Protein AF-A0A5C6TRR3-F1 (afdb_monomer)

Sequence (112 a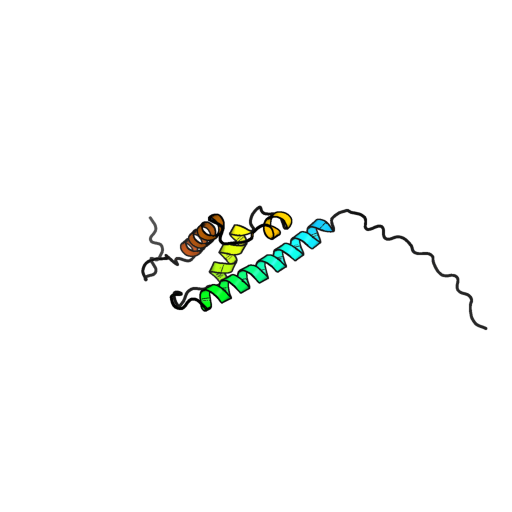a):
MRIATALIAVLPVALAGCGQGSAFDEAFRNSFRESAVSSCVAASRATPAAPQGVDWQRLCSCSVDRMMEGKSAAELRRLQGDSPEQMEAVRQCATQMGIVPGGGAPAAPGGK

Nearest PDB structures (foldseek):
  5nkx-assembly1_A  TM=2.235E-01  e=9.845E+00  human respiratory syncytial virus

Structure (mmCIF, N/CA/C/O backbone):
data_AF-A0A5C6TRR3-F1
#
_entry.id   AF-A0A5C6TRR3-F1
#
loop_
_atom_site.group_PDB
_atom_site.id
_atom_site.type_symbol
_atom_site.label_atom_id
_atom_site.label_alt_id
_atom_site.label_comp_id
_atom_site.label_asym_id
_atom_site.label_entity_id
_atom_site.label_seq_id
_atom_site.pdbx_PDB_ins_code
_atom_site.Cartn_x
_atom_site.Cartn_y
_atom_site.Cartn_z
_atom_site.occupancy
_atom_site.B_iso_or_equiv
_atom_site.auth_seq_id
_atom_site.auth_comp_id
_atom_site.auth_asym_id
_atom_site.auth_atom_id
_atom_site.pdbx_PDB_model_num
ATOM 1 N N . MET A 1 1 ? -60.629 28.542 -26.249 1.00 37.75 1 MET A N 1
ATOM 2 C CA . MET A 1 1 ? -59.787 29.104 -25.172 1.00 37.75 1 MET A CA 1
ATOM 3 C C . MET A 1 1 ? -59.789 28.110 -24.025 1.00 37.75 1 MET A C 1
ATOM 5 O O . MET A 1 1 ? -60.847 27.853 -23.468 1.00 37.75 1 MET A O 1
ATOM 9 N N . ARG A 1 2 ? -58.666 27.417 -23.807 1.00 40.47 2 ARG A N 1
ATOM 10 C CA . ARG A 1 2 ? -58.572 26.238 -22.938 1.00 40.47 2 ARG A CA 1
ATOM 11 C C . ARG A 1 2 ? -57.761 26.574 -21.683 1.00 40.47 2 ARG A C 1
ATOM 13 O O . ARG A 1 2 ? -56.585 26.879 -21.790 1.00 40.47 2 ARG A O 1
ATOM 20 N N . ILE A 1 3 ? -58.460 26.491 -20.551 1.00 47.66 3 ILE A N 1
ATOM 21 C CA . ILE A 1 3 ? -58.015 26.071 -19.214 1.00 47.66 3 ILE A CA 1
ATOM 22 C C . ILE A 1 3 ? -56.801 26.825 -18.641 1.00 47.66 3 ILE A C 1
ATOM 24 O O . ILE A 1 3 ? -55.650 26.414 -18.765 1.00 47.66 3 ILE A O 1
ATOM 28 N N . ALA A 1 4 ? -57.110 27.909 -17.926 1.00 49.88 4 ALA A N 1
ATOM 29 C CA . ALA A 1 4 ? -56.253 28.484 -16.899 1.00 49.88 4 ALA A CA 1
ATOM 30 C C . ALA A 1 4 ? -56.134 27.479 -15.743 1.00 49.88 4 ALA A C 1
ATOM 32 O O . ALA A 1 4 ? -57.033 27.368 -14.911 1.00 49.88 4 ALA A O 1
ATOM 33 N N . THR A 1 5 ? -55.043 26.715 -15.720 1.00 51.31 5 THR A N 1
ATOM 34 C CA . THR A 1 5 ? -54.753 25.777 -14.632 1.00 51.31 5 THR A CA 1
ATOM 35 C C . THR A 1 5 ? -53.726 26.421 -13.714 1.00 51.31 5 THR A C 1
ATOM 37 O O . THR A 1 5 ? -52.525 26.382 -13.969 1.00 51.31 5 THR A O 1
AT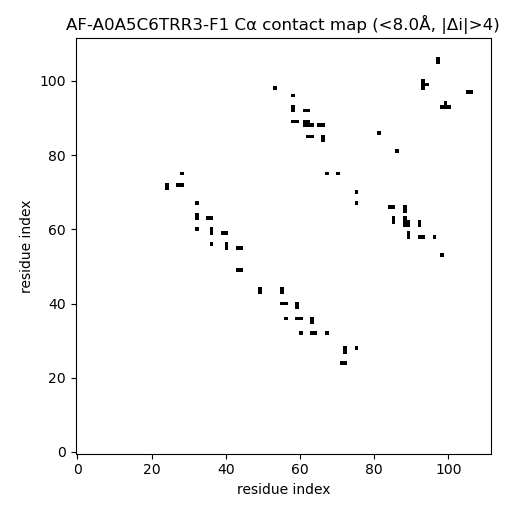OM 40 N N . ALA A 1 6 ? -54.224 27.054 -12.654 1.00 56.62 6 ALA A N 1
ATOM 41 C CA . ALA A 1 6 ? -53.448 27.312 -11.455 1.00 56.62 6 ALA A CA 1
ATOM 42 C C . ALA A 1 6 ? -53.061 25.951 -10.860 1.00 56.62 6 ALA A C 1
ATOM 44 O O . ALA A 1 6 ? -53.891 25.281 -10.249 1.00 56.62 6 ALA A O 1
ATOM 45 N N . LEU A 1 7 ? -51.825 25.512 -11.087 1.00 50.03 7 LEU A N 1
ATOM 46 C CA . LEU A 1 7 ? -51.277 24.317 -10.460 1.00 50.03 7 LEU A CA 1
ATOM 47 C C . LEU A 1 7 ? -49.908 24.640 -9.858 1.00 50.03 7 LEU A C 1
ATOM 49 O O . LEU A 1 7 ? -48.885 24.658 -10.530 1.00 50.03 7 LEU A O 1
ATOM 53 N N . ILE A 1 8 ? -49.977 24.817 -8.540 1.00 57.47 8 ILE A N 1
ATOM 54 C CA . ILE A 1 8 ? -49.034 24.292 -7.559 1.00 57.47 8 ILE A CA 1
ATOM 55 C C . ILE A 1 8 ? -47.727 25.081 -7.392 1.00 57.47 8 ILE A C 1
ATOM 57 O O . ILE A 1 8 ? -46.705 24.844 -8.030 1.00 57.47 8 ILE A O 1
ATOM 61 N N . ALA A 1 9 ? -47.740 25.922 -6.359 1.00 54.72 9 ALA A N 1
ATOM 62 C CA . ALA A 1 9 ? -46.568 26.130 -5.528 1.00 54.72 9 ALA A CA 1
ATOM 63 C C . ALA A 1 9 ? -46.123 24.780 -4.919 1.00 54.72 9 ALA A C 1
ATOM 65 O O . ALA A 1 9 ? -46.782 24.264 -4.020 1.00 54.72 9 ALA A O 1
ATOM 66 N N . VAL A 1 10 ? -45.008 24.214 -5.399 1.00 53.25 10 VAL A N 1
ATOM 67 C CA . VAL A 1 10 ? -44.154 23.309 -4.608 1.00 53.25 10 VAL A CA 1
ATOM 68 C C . VAL A 1 10 ? -42.760 23.930 -4.531 1.00 53.25 10 VAL A C 1
ATOM 70 O O . VAL A 1 10 ? -41.852 23.582 -5.275 1.00 53.25 10 VAL A O 1
ATOM 73 N N . LEU A 1 11 ? -42.577 24.866 -3.606 1.00 61.41 11 LEU A N 1
ATOM 74 C CA . LEU A 1 11 ? -41.415 24.763 -2.725 1.00 61.41 11 LEU A CA 1
ATOM 75 C C . LEU A 1 11 ? -41.945 24.054 -1.473 1.00 61.41 11 LEU A C 1
ATOM 77 O O . LEU A 1 11 ? -43.027 24.438 -1.025 1.00 61.41 11 LEU A O 1
ATOM 81 N N . PRO A 1 12 ? -41.254 23.046 -0.908 1.00 53.75 12 PRO A N 1
ATOM 82 C CA . PRO A 1 12 ? -39.838 23.185 -0.567 1.00 53.75 12 PRO A CA 1
ATOM 83 C C . PRO A 1 12 ? -39.017 21.882 -0.672 1.00 53.75 12 PRO A C 1
ATOM 85 O O . PRO A 1 12 ? -39.455 20.819 -0.248 1.00 53.75 12 PRO A O 1
ATOM 88 N N . VAL A 1 13 ? -37.753 21.963 -1.089 1.00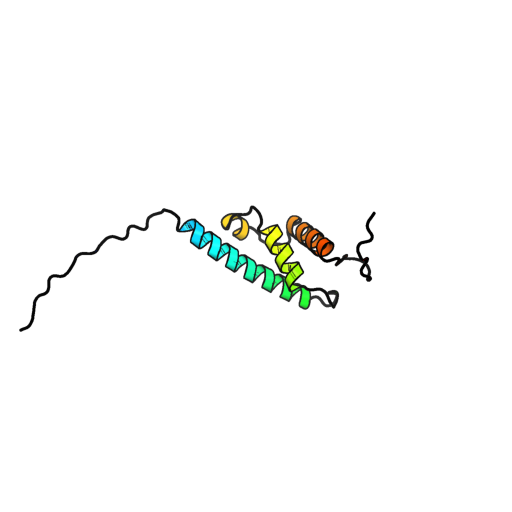 54.44 13 VAL A N 1
ATOM 89 C CA . VAL A 1 13 ? -36.754 21.025 -0.554 1.00 54.44 13 VAL A CA 1
ATOM 90 C C . VAL A 1 13 ? -35.613 21.837 0.025 1.00 54.44 13 VAL A C 1
ATOM 92 O O . VAL A 1 13 ? -34.623 22.166 -0.622 1.00 54.44 13 VAL A O 1
ATOM 95 N N . ALA A 1 14 ? -35.809 22.174 1.293 1.00 53.94 14 ALA A N 1
ATOM 96 C CA . ALA A 1 14 ? -34.722 22.374 2.220 1.00 53.94 14 ALA A CA 1
ATOM 97 C C . ALA A 1 14 ? -33.884 21.082 2.266 1.00 53.94 14 ALA A C 1
ATOM 99 O O . ALA A 1 14 ? -34.291 20.093 2.863 1.00 53.94 14 ALA A O 1
ATOM 100 N N . LEU A 1 15 ? -32.712 21.091 1.635 1.00 50.91 15 LEU A N 1
ATOM 101 C CA . LEU A 1 15 ? -31.616 20.162 1.931 1.00 50.91 15 LEU A CA 1
ATOM 102 C C . LEU A 1 15 ? -30.445 20.957 2.514 1.00 50.91 15 LEU A C 1
ATOM 104 O O . LEU A 1 15 ? -29.291 20.822 2.120 1.00 50.91 15 LEU A O 1
ATOM 108 N N . ALA A 1 16 ? -30.752 21.814 3.485 1.00 56.19 16 ALA A N 1
ATOM 109 C CA . ALA A 1 16 ? -29.755 22.213 4.459 1.00 56.19 16 ALA A CA 1
ATOM 110 C C . ALA A 1 16 ? -29.627 21.070 5.481 1.00 56.19 16 ALA A C 1
ATOM 112 O O . ALA A 1 16 ? -30.399 20.986 6.427 1.00 56.19 16 ALA A O 1
ATOM 113 N N . GLY A 1 17 ? -28.669 20.171 5.230 1.00 50.62 17 GLY A N 1
ATOM 114 C CA . GLY A 1 17 ? -27.928 19.429 6.255 1.00 50.62 17 GLY A CA 1
ATOM 115 C C . GLY A 1 17 ? -28.668 18.374 7.085 1.00 50.62 17 GLY A C 1
ATOM 116 O O . GLY A 1 17 ? -29.056 18.654 8.205 1.00 50.62 17 GLY A O 1
ATOM 117 N N . CYS A 1 18 ? -28.698 17.126 6.604 1.00 53.16 18 CYS A N 1
ATOM 118 C CA . CYS A 1 18 ? -28.705 15.907 7.432 1.00 53.16 18 CYS A CA 1
ATOM 119 C 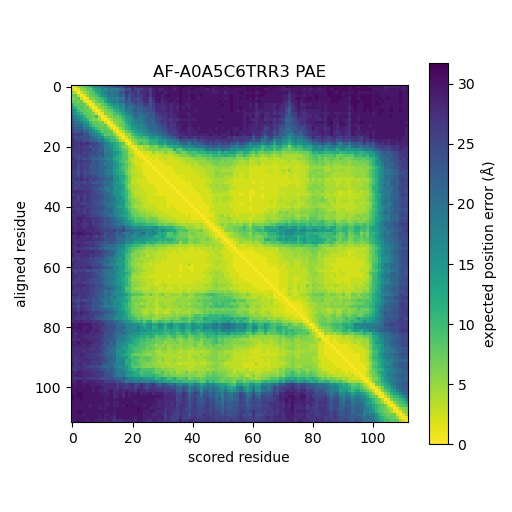C . CYS A 1 18 ? -28.250 14.721 6.554 1.00 53.16 18 CYS A C 1
ATOM 121 O O . CYS A 1 18 ? -29.038 14.181 5.789 1.00 53.16 18 CYS A O 1
ATOM 123 N N . GLY A 1 19 ? -26.968 14.337 6.595 1.00 50.12 19 GLY A N 1
ATOM 124 C CA . GLY A 1 19 ? -26.476 13.099 5.953 1.00 50.12 19 GLY A CA 1
ATOM 125 C C . GLY A 1 19 ? -25.918 13.198 4.522 1.00 50.12 19 GLY A C 1
ATOM 126 O O . GLY A 1 19 ? -25.339 12.234 4.033 1.00 50.12 19 GLY A O 1
ATOM 127 N N . GLN A 1 20 ? -25.987 14.356 3.855 1.00 52.56 20 GLN A N 1
ATOM 128 C CA . GLN A 1 20 ? -25.383 14.525 2.518 1.00 52.56 20 GLN A CA 1
ATOM 129 C C . GLN A 1 20 ? -23.842 14.477 2.541 1.00 52.56 20 GLN A C 1
ATOM 131 O O . GLN A 1 20 ? -23.208 14.128 1.547 1.00 52.56 20 GLN A O 1
ATOM 136 N N . GLY A 1 21 ? -23.240 14.789 3.693 1.00 58.94 21 GLY A N 1
ATOM 137 C CA . GLY A 1 21 ? -21.795 14.708 3.893 1.00 58.94 21 GLY A CA 1
ATOM 138 C C . GLY A 1 21 ? -21.265 13.278 3.837 1.00 58.94 21 GLY A C 1
ATOM 139 O O . GLY A 1 21 ? -20.219 13.071 3.246 1.00 58.94 21 GLY A O 1
ATOM 140 N N . SER A 1 22 ? -21.990 12.293 4.375 1.00 63.66 22 SER A N 1
ATOM 141 C CA . SER A 1 22 ? -21.559 10.888 4.396 1.00 63.66 22 SER A CA 1
ATOM 142 C C . SER A 1 22 ? -21.639 10.237 3.016 1.00 63.66 22 SER A C 1
ATOM 144 O O . SER A 1 22 ? -20.697 9.565 2.620 1.00 63.66 22 SER A O 1
ATOM 146 N N . ALA A 1 23 ? -22.700 10.492 2.243 1.00 74.25 23 ALA A N 1
ATOM 147 C CA . ALA A 1 23 ? -22.797 9.987 0.869 1.00 74.25 23 ALA A CA 1
ATOM 148 C C . ALA A 1 23 ? -21.720 10.597 -0.051 1.00 74.25 23 ALA A C 1
ATOM 150 O O . ALA A 1 23 ? -21.149 9.912 -0.897 1.00 74.25 23 ALA A O 1
ATOM 151 N N . PHE A 1 24 ? -21.411 11.885 0.131 1.00 80.56 24 PHE A N 1
ATOM 152 C CA . PHE A 1 24 ? -20.336 12.549 -0.603 1.00 80.56 24 PHE A CA 1
ATOM 153 C C . PHE A 1 24 ? -18.939 12.118 -0.123 1.00 80.56 24 PHE A C 1
ATOM 155 O O . PHE A 1 24 ? -18.039 11.968 -0.946 1.00 80.56 24 PHE A O 1
ATOM 162 N N . ASP A 1 25 ? -18.749 11.904 1.183 1.00 81.62 25 ASP A N 1
ATOM 163 C CA . ASP A 1 25 ? -17.510 11.374 1.772 1.00 81.62 25 ASP A CA 1
ATOM 164 C C . ASP A 1 25 ? -17.227 9.968 1.244 1.00 81.62 25 ASP A C 1
ATOM 166 O O . ASP A 1 25 ? -16.129 9.713 0.762 1.00 81.62 25 ASP A O 1
ATOM 170 N N . GLU A 1 26 ? -18.234 9.096 1.215 1.00 82.00 26 GLU A N 1
ATOM 171 C CA . GLU A 1 26 ? -18.109 7.737 0.692 1.00 82.00 26 GLU A CA 1
ATOM 172 C C . GLU A 1 26 ? -17.802 7.736 -0.811 1.00 82.00 26 GLU A C 1
ATOM 174 O O . GLU A 1 26 ? -16.863 7.070 -1.248 1.00 82.00 26 GLU A O 1
ATOM 179 N N . ALA A 1 27 ? -18.500 8.562 -1.601 1.00 85.69 27 ALA A N 1
ATOM 180 C CA . ALA A 1 27 ? -18.208 8.730 -3.025 1.00 85.69 27 ALA A CA 1
ATOM 181 C C . ALA A 1 27 ? -16.789 9.274 -3.271 1.00 85.69 27 ALA A C 1
ATOM 183 O O . ALA A 1 27 ? -16.082 8.803 -4.169 1.00 85.69 27 ALA A O 1
ATOM 184 N N . PHE A 1 28 ? -16.343 10.240 -2.462 1.00 87.81 28 PHE A N 1
ATOM 185 C CA . PHE A 1 28 ? -14.987 10.777 -2.532 1.00 87.81 28 PHE A CA 1
ATOM 186 C C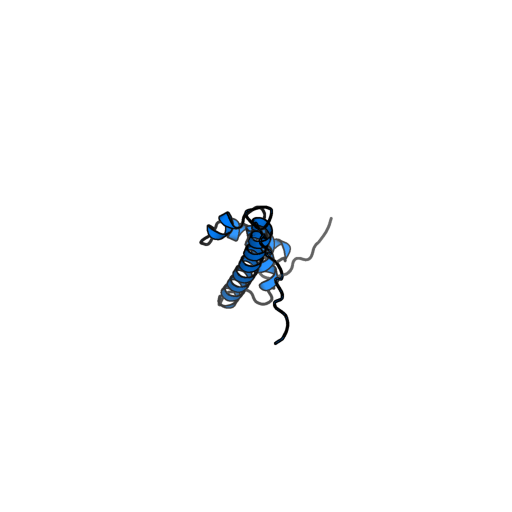 . PHE A 1 28 ? -13.948 9.724 -2.152 1.00 87.81 28 PHE A C 1
ATOM 188 O O . PHE A 1 28 ? -12.958 9.573 -2.861 1.00 87.81 28 PHE A O 1
ATOM 195 N N . ARG A 1 29 ? -14.165 8.981 -1.062 1.00 86.31 29 ARG A N 1
ATOM 196 C CA . ARG A 1 29 ? -13.276 7.905 -0.613 1.00 86.31 29 ARG A CA 1
ATOM 197 C C . ARG A 1 29 ? -13.160 6.830 -1.678 1.00 86.31 29 ARG A C 1
ATOM 199 O O . ARG A 1 29 ? -12.046 6.438 -1.998 1.00 86.31 29 ARG A O 1
ATOM 206 N N . ASN A 1 30 ? -14.272 6.415 -2.278 1.00 88.75 30 ASN A N 1
ATOM 207 C CA . ASN A 1 30 ? -14.247 5.410 -3.332 1.00 88.75 30 ASN A CA 1
ATOM 208 C C . ASN A 1 30 ? -13.485 5.916 -4.570 1.00 88.75 30 ASN A C 1
ATOM 210 O O . ASN A 1 30 ? -12.575 5.249 -5.052 1.00 88.75 30 ASN A O 1
ATOM 214 N N . SER A 1 31 ? -13.745 7.158 -4.993 1.00 88.50 31 SER A N 1
ATOM 215 C CA . SER A 1 31 ? -13.016 7.789 -6.105 1.00 88.50 31 SER A CA 1
ATOM 216 C C . SER A 1 31 ? -11.516 7.934 -5.814 1.00 88.50 31 SER A C 1
ATOM 218 O O . SER A 1 31 ? -10.675 7.703 -6.687 1.00 88.50 31 SER A O 1
ATOM 220 N N . PHE A 1 32 ? -11.160 8.308 -4.581 1.00 88.75 32 PHE A N 1
ATOM 221 C CA . PHE A 1 32 ? -9.776 8.412 -4.124 1.00 88.75 32 PHE A CA 1
ATOM 222 C C . PHE A 1 32 ? -9.098 7.044 -4.132 1.00 88.75 32 PHE A C 1
ATOM 224 O O . PHE A 1 32 ? -7.992 6.925 -4.650 1.00 88.75 32 PHE A O 1
ATOM 231 N N . ARG A 1 33 ? -9.777 6.007 -3.626 1.00 89.94 33 ARG A N 1
ATOM 232 C CA . ARG A 1 33 ? -9.301 4.622 -3.638 1.00 89.94 33 ARG A CA 1
ATOM 233 C C . ARG A 1 33 ? -8.993 4.168 -5.056 1.00 89.94 33 ARG A C 1
ATOM 235 O O . ARG A 1 33 ? -7.879 3.729 -5.321 1.00 89.94 33 ARG A O 1
ATOM 242 N N . GLU A 1 34 ? -9.946 4.301 -5.974 1.00 90.12 34 GLU A N 1
ATOM 243 C CA . GLU A 1 34 ? -9.761 3.902 -7.372 1.00 90.12 34 GLU A CA 1
ATOM 244 C C . GLU A 1 34 ? -8.590 4.646 -8.022 1.00 90.12 34 GLU A C 1
ATOM 246 O O . GLU A 1 34 ? -7.729 4.030 -8.655 1.00 90.12 34 GLU A O 1
ATOM 251 N N . SER A 1 35 ? -8.503 5.959 -7.796 1.00 88.88 35 SER A N 1
ATOM 252 C CA . SER A 1 35 ? -7.428 6.799 -8.332 1.00 88.88 35 SER A CA 1
ATOM 253 C C . SER A 1 35 ? -6.059 6.422 -7.760 1.00 88.88 35 SER A C 1
ATOM 255 O O . SER A 1 35 ? -5.083 6.317 -8.507 1.00 88.88 35 SER A O 1
ATOM 257 N N . ALA A 1 36 ? -5.976 6.182 -6.450 1.00 87.44 36 ALA A N 1
ATOM 258 C CA . ALA A 1 36 ? -4.745 5.821 -5.759 1.00 87.44 36 ALA A CA 1
ATOM 259 C C . ALA A 1 36 ? -4.273 4.414 -6.146 1.00 87.44 36 ALA A C 1
ATOM 261 O O . ALA A 1 36 ? -3.091 4.223 -6.429 1.00 87.44 36 ALA A O 1
ATOM 262 N N . VAL A 1 37 ? -5.186 3.442 -6.239 1.00 90.19 37 VAL A N 1
ATOM 263 C CA . VAL A 1 37 ? -4.866 2.081 -6.696 1.00 90.19 37 VAL A CA 1
ATOM 264 C C . VAL A 1 37 ? -4.393 2.104 -8.144 1.00 90.19 37 VAL A C 1
ATOM 266 O O . VAL A 1 37 ? -3.349 1.530 -8.445 1.00 90.19 37 VAL A O 1
ATOM 269 N N . SER A 1 38 ? -5.111 2.800 -9.029 1.00 89.81 38 SER A N 1
ATOM 270 C CA . SER A 1 38 ? -4.729 2.939 -10.438 1.00 89.81 38 SER A CA 1
ATOM 271 C C . SER A 1 38 ? -3.337 3.562 -10.585 1.00 89.81 38 SER A C 1
ATOM 273 O O . SER A 1 38 ? -2.478 3.015 -11.279 1.00 89.81 38 SER A O 1
ATOM 275 N N . SER A 1 39 ? -3.075 4.646 -9.848 1.00 87.38 39 SER A N 1
ATOM 276 C CA . SER A 1 39 ? -1.778 5.331 -9.848 1.00 87.38 39 SER A CA 1
ATOM 277 C C . SER A 1 39 ? -0.655 4.445 -9.307 1.00 87.38 39 SER A C 1
ATOM 279 O O . SER A 1 39 ? 0.411 4.376 -9.915 1.00 87.38 39 SER A O 1
ATOM 281 N N . CYS A 1 40 ? -0.898 3.718 -8.213 1.00 86.44 40 CYS A N 1
ATOM 282 C CA . CYS A 1 40 ? 0.056 2.766 -7.646 1.00 86.44 40 CYS A CA 1
ATOM 283 C C . CYS A 1 40 ? 0.397 1.659 -8.650 1.00 86.44 40 CYS A C 1
ATOM 285 O O . CYS A 1 40 ? 1.569 1.429 -8.933 1.00 86.44 40 CYS A O 1
ATOM 287 N N . VAL A 1 41 ? -0.608 1.031 -9.272 1.00 88.50 41 VAL A N 1
ATOM 288 C CA . VAL A 1 41 ? -0.388 -0.032 -10.264 1.00 88.50 41 VAL A CA 1
ATOM 289 C C . VAL A 1 41 ? 0.384 0.498 -11.471 1.00 88.50 41 VAL A C 1
ATOM 291 O O . VAL A 1 41 ? 1.301 -0.170 -11.951 1.00 88.50 41 VAL A O 1
ATOM 294 N N . ALA A 1 42 ? 0.037 1.691 -11.960 1.00 87.94 42 ALA A N 1
ATOM 295 C CA . ALA A 1 42 ? 0.738 2.327 -13.069 1.00 87.94 42 ALA A CA 1
ATOM 296 C C . ALA A 1 42 ? 2.210 2.606 -12.721 1.00 87.94 42 ALA A C 1
ATOM 298 O O . ALA A 1 42 ? 3.095 2.238 -13.493 1.00 87.94 42 ALA A O 1
ATOM 299 N N . ALA A 1 43 ? 2.481 3.175 -11.542 1.00 85.44 43 ALA A N 1
ATOM 300 C CA . ALA A 1 43 ? 3.835 3.450 -11.065 1.00 85.44 43 ALA A CA 1
ATOM 301 C C . ALA A 1 43 ? 4.657 2.164 -10.860 1.00 85.44 43 ALA A C 1
ATOM 303 O O . ALA A 1 43 ? 5.810 2.083 -11.290 1.00 85.44 43 ALA A O 1
ATOM 304 N N . SER A 1 44 ? 4.058 1.123 -10.272 1.00 83.88 44 SER A N 1
ATOM 305 C CA . SER A 1 44 ? 4.722 -0.170 -10.084 1.00 83.88 44 SER A CA 1
ATOM 306 C C . SER A 1 44 ? 5.060 -0.834 -11.417 1.00 83.88 44 SER A C 1
ATOM 308 O O . SER A 1 44 ? 6.162 -1.344 -11.579 1.00 83.88 44 SER A O 1
ATOM 310 N N . ARG A 1 45 ? 4.162 -0.779 -12.409 1.00 81.56 45 ARG A N 1
ATOM 311 C CA . ARG A 1 45 ? 4.416 -1.332 -13.752 1.00 81.56 45 ARG A CA 1
ATOM 312 C C . ARG A 1 45 ? 5.432 -0.525 -14.556 1.00 81.56 45 ARG A C 1
ATOM 314 O O . ARG A 1 45 ? 6.133 -1.099 -15.381 1.00 81.56 45 ARG A O 1
ATOM 321 N N . ALA A 1 46 ? 5.512 0.783 -14.325 1.00 83.69 46 ALA A N 1
ATOM 322 C CA . ALA A 1 46 ? 6.506 1.649 -14.951 1.00 83.69 46 ALA A CA 1
ATOM 323 C C . ALA A 1 46 ? 7.913 1.486 -14.344 1.00 83.69 46 ALA A C 1
ATOM 325 O O . ALA A 1 46 ? 8.884 1.976 -14.918 1.00 83.69 46 ALA A O 1
ATOM 326 N N . THR A 1 47 ? 8.043 0.803 -13.201 1.00 80.00 47 THR A N 1
ATOM 327 C CA . THR A 1 47 ? 9.330 0.585 -12.536 1.00 80.00 47 THR A CA 1
ATOM 328 C C . THR A 1 47 ? 10.081 -0.576 -13.203 1.00 80.00 47 THR A C 1
ATOM 330 O O . THR A 1 47 ? 9.638 -1.721 -13.115 1.00 80.00 47 THR A O 1
ATOM 333 N N . PRO A 1 48 ? 11.250 -0.341 -13.829 1.00 70.62 48 PRO A N 1
ATOM 334 C CA . PRO A 1 48 ? 11.961 -1.370 -14.596 1.00 70.62 48 PRO A CA 1
ATOM 335 C C . PRO A 1 48 ? 12.497 -2.533 -13.743 1.00 70.62 48 PRO A C 1
ATOM 337 O O . PRO A 1 48 ? 12.741 -3.613 -14.268 1.00 70.62 48 PRO A O 1
ATOM 340 N N . ALA A 1 49 ? 12.654 -2.331 -12.431 1.00 73.31 49 ALA A N 1
ATOM 341 C CA . ALA A 1 49 ? 13.076 -3.354 -11.470 1.00 73.31 49 ALA A CA 1
ATOM 342 C C . ALA A 1 49 ? 11.900 -4.014 -10.723 1.00 73.31 49 ALA A C 1
ATOM 344 O O . ALA A 1 49 ? 12.110 -4.701 -9.722 1.00 73.31 49 ALA A O 1
ATOM 345 N N . ALA A 1 50 ? 10.658 -3.782 -11.159 1.00 72.94 50 ALA A N 1
ATOM 346 C CA . ALA A 1 50 ? 9.495 -4.356 -10.505 1.00 72.94 50 ALA A CA 1
ATOM 347 C C . ALA A 1 50 ? 9.482 -5.891 -10.660 1.00 72.94 50 ALA A C 1
ATOM 349 O O . ALA A 1 50 ? 9.605 -6.396 -11.781 1.00 72.94 50 ALA A O 1
ATOM 350 N N . PRO A 1 51 ? 9.317 -6.654 -9.565 1.00 69.94 51 PRO A N 1
ATOM 351 C CA . PRO A 1 51 ? 9.222 -8.106 -9.632 1.00 69.94 51 PRO A CA 1
ATOM 352 C C . PRO A 1 51 ? 8.055 -8.554 -10.523 1.00 69.94 51 PRO A C 1
ATOM 354 O O . PRO A 1 51 ? 6.918 -8.094 -10.389 1.00 69.94 51 PRO A O 1
ATOM 357 N N . GLN A 1 52 ? 8.346 -9.474 -11.443 1.00 71.69 52 GLN A N 1
ATOM 358 C CA . GLN A 1 52 ? 7.334 -10.078 -12.307 1.00 71.69 52 GLN A CA 1
ATOM 359 C C . GLN A 1 52 ? 6.563 -11.171 -11.561 1.00 71.69 52 GLN A C 1
ATOM 361 O O . GLN A 1 52 ? 7.092 -11.814 -10.658 1.00 71.69 52 GLN A O 1
ATOM 366 N N . GLY A 1 53 ? 5.293 -11.366 -11.923 1.00 76.31 53 GLY A N 1
ATOM 367 C CA . GLY A 1 53 ? 4.403 -12.312 -11.239 1.00 76.31 53 GLY A CA 1
ATOM 368 C C . GLY A 1 53 ? 3.784 -11.783 -9.940 1.00 76.31 53 GLY A C 1
ATOM 369 O O . GLY A 1 53 ? 2.996 -12.489 -9.317 1.00 76.31 53 GLY A O 1
ATOM 370 N N . VAL A 1 54 ? 4.087 -10.542 -9.547 1.00 81.88 54 VAL A N 1
ATOM 371 C CA . VAL A 1 54 ? 3.382 -9.859 -8.460 1.00 81.88 54 VAL A CA 1
ATOM 372 C C . VAL A 1 54 ? 2.015 -9.381 -8.936 1.00 81.88 54 VAL A C 1
ATOM 374 O O . VAL A 1 54 ? 1.893 -8.682 -9.945 1.00 81.88 54 VAL A O 1
ATOM 377 N N . ASP A 1 55 ? 0.981 -9.714 -8.166 1.00 88.19 55 ASP A N 1
ATOM 378 C CA . ASP A 1 55 ? -0.346 -9.131 -8.325 1.00 88.19 55 ASP A CA 1
ATOM 379 C C . ASP A 1 55 ? -0.354 -7.696 -7.773 1.00 88.19 55 ASP A C 1
ATOM 381 O O . ASP A 1 55 ? -0.731 -7.421 -6.629 1.00 88.19 55 ASP A O 1
ATOM 385 N N . TRP A 1 56 ? 0.118 -6.764 -8.604 1.00 86.12 56 TRP A N 1
ATOM 386 C CA . TRP A 1 56 ? 0.183 -5.340 -8.276 1.00 86.12 56 TRP A CA 1
ATOM 387 C C . TRP A 1 56 ? -1.190 -4.754 -7.957 1.00 86.12 56 TRP A C 1
ATOM 389 O O . TRP A 1 56 ? -1.291 -3.862 -7.121 1.00 86.12 56 TRP A O 1
ATOM 399 N N . GLN A 1 57 ? -2.253 -5.264 -8.586 1.00 90.00 57 GLN A N 1
ATOM 400 C CA . GLN A 1 57 ? -3.610 -4.796 -8.321 1.00 90.00 57 GLN A CA 1
ATOM 401 C C . GLN A 1 57 ? -4.013 -5.127 -6.884 1.00 90.00 57 GLN A C 1
ATOM 403 O O . GLN A 1 57 ? -4.527 -4.258 -6.175 1.00 90.00 57 GLN A O 1
ATOM 408 N N . ARG A 1 58 ? -3.739 -6.354 -6.432 1.00 88.56 58 ARG A N 1
ATOM 409 C CA . ARG A 1 58 ? -4.016 -6.789 -5.062 1.00 88.56 58 ARG A CA 1
ATOM 410 C C . ARG A 1 58 ? -3.128 -6.079 -4.039 1.00 88.56 58 ARG A C 1
ATOM 412 O O . ARG A 1 58 ? -3.643 -5.640 -3.011 1.00 88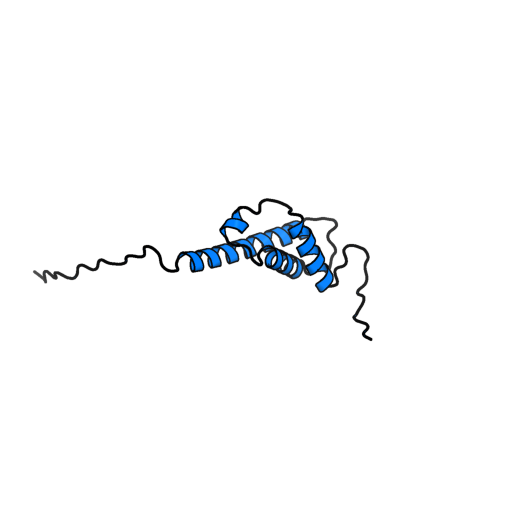.56 58 ARG A O 1
ATOM 419 N N . LEU A 1 59 ? -1.839 -5.889 -4.341 1.00 88.44 59 LEU A N 1
ATOM 420 C CA . LEU A 1 59 ? -0.902 -5.158 -3.477 1.00 88.44 59 LEU A CA 1
ATOM 421 C C . LEU A 1 59 ? -1.314 -3.705 -3.271 1.00 88.44 59 LEU A C 1
ATOM 423 O O . LEU A 1 59 ? -1.447 -3.255 -2.132 1.00 88.44 59 LEU A O 1
ATOM 427 N N . CYS A 1 60 ? -1.534 -2.986 -4.367 1.00 89.31 60 CYS A N 1
ATOM 428 C CA . CYS A 1 60 ? -1.927 -1.587 -4.328 1.00 89.31 60 CYS A CA 1
ATOM 429 C C . CYS A 1 60 ? -3.296 -1.417 -3.669 1.00 89.31 60 CYS A C 1
ATOM 431 O O . CYS A 1 60 ? -3.451 -0.521 -2.848 1.00 89.31 60 CYS A O 1
ATOM 433 N N . SER A 1 61 ? -4.258 -2.305 -3.951 1.00 91.06 61 SER A N 1
ATOM 434 C CA . SER A 1 61 ? -5.572 -2.281 -3.293 1.00 91.06 61 SER A CA 1
ATOM 435 C C . SER A 1 61 ? -5.443 -2.429 -1.779 1.00 91.06 61 SER A C 1
ATOM 437 O O . SER A 1 61 ? -5.899 -1.555 -1.054 1.00 91.06 61 SER A O 1
ATOM 439 N N . CYS A 1 62 ? -4.737 -3.461 -1.307 1.00 91.06 62 CYS A N 1
ATOM 440 C CA . CYS A 1 62 ? -4.518 -3.680 0.125 1.00 91.06 62 CYS A CA 1
ATOM 441 C C . CYS A 1 62 ? -3.831 -2.480 0.794 1.00 91.06 62 CYS A C 1
ATOM 443 O O . CYS A 1 62 ? -4.241 -2.042 1.868 1.00 91.06 62 CYS A O 1
ATOM 445 N N . SER A 1 63 ? -2.800 -1.930 0.149 1.00 89.19 63 SER A N 1
ATOM 446 C CA . SER A 1 63 ? -2.004 -0.837 0.716 1.00 89.19 63 SER A CA 1
ATOM 447 C C . SER A 1 63 ? -2.811 0.458 0.802 1.00 89.19 63 SER A C 1
ATOM 449 O O . SER A 1 63 ? -2.752 1.162 1.808 1.00 89.19 63 SER A O 1
ATOM 451 N N . VAL A 1 64 ? -3.594 0.758 -0.238 1.00 89.06 64 VAL A N 1
ATOM 452 C CA . VAL A 1 64 ? -4.490 1.917 -0.270 1.00 89.06 64 VAL A CA 1
ATOM 453 C C . VAL A 1 64 ? -5.620 1.756 0.744 1.00 89.06 64 VAL A C 1
ATOM 455 O O . VAL A 1 64 ? -5.891 2.702 1.477 1.0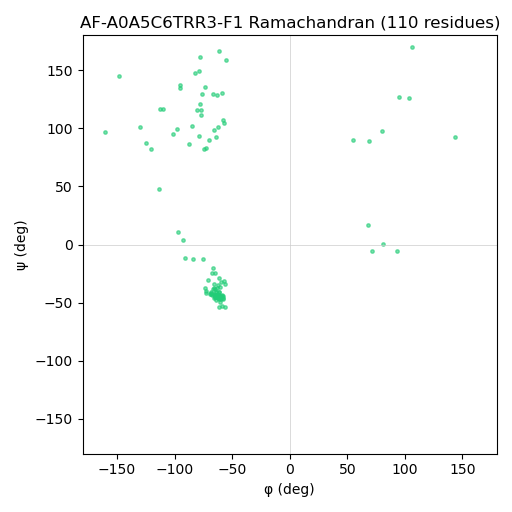0 89.06 64 VAL A O 1
ATOM 458 N N . ASP A 1 65 ? -6.214 0.566 0.861 1.00 89.81 65 ASP A N 1
ATOM 459 C CA . ASP A 1 65 ? -7.248 0.278 1.862 1.00 89.81 65 ASP A CA 1
ATOM 460 C C . ASP A 1 65 ? -6.725 0.490 3.288 1.00 89.81 65 ASP A C 1
ATOM 462 O O . ASP A 1 65 ? -7.343 1.207 4.071 1.00 89.81 65 ASP A O 1
ATOM 466 N N . ARG A 1 66 ? -5.533 -0.039 3.594 1.00 88.50 66 ARG A N 1
ATOM 467 C CA . ARG A 1 66 ? -4.832 0.175 4.872 1.00 88.50 66 ARG A CA 1
ATOM 468 C C . ARG A 1 66 ? -4.550 1.648 5.147 1.00 88.50 66 ARG A C 1
ATOM 470 O O . ARG A 1 66 ? -4.760 2.113 6.259 1.00 88.50 66 ARG A O 1
ATOM 477 N N . MET A 1 67 ? -4.092 2.392 4.143 1.00 86.62 67 MET A N 1
ATOM 478 C CA . MET A 1 67 ? -3.809 3.823 4.281 1.00 86.62 67 MET A CA 1
ATOM 479 C C . MET A 1 67 ? -5.081 4.641 4.531 1.00 86.62 67 MET A C 1
ATOM 481 O O . MET A 1 67 ? -5.040 5.657 5.222 1.00 86.62 67 MET A O 1
ATOM 485 N N . MET A 1 68 ? -6.202 4.221 3.946 1.00 87.69 68 MET A N 1
ATOM 486 C CA . MET A 1 68 ? -7.500 4.876 4.087 1.00 87.69 68 MET A CA 1
ATOM 487 C C . MET A 1 68 ? -8.270 4.461 5.344 1.00 87.69 68 MET A C 1
ATOM 489 O O . MET A 1 68 ? -9.283 5.088 5.675 1.00 87.69 68 MET A O 1
ATOM 493 N N . GLU A 1 69 ? -7.829 3.407 6.027 1.00 87.38 69 GLU A N 1
ATOM 494 C CA . GLU A 1 69 ? -8.452 2.908 7.244 1.00 87.38 69 GLU A CA 1
ATOM 495 C C . GLU A 1 69 ? -8.375 3.970 8.351 1.00 87.38 69 GLU A C 1
ATOM 497 O O . GLU A 1 69 ? -7.329 4.562 8.612 1.00 87.38 69 GLU A O 1
ATOM 502 N N . GLY A 1 70 ? -9.519 4.276 8.966 1.00 81.25 70 GLY A N 1
ATOM 503 C CA . GLY A 1 70 ? -9.617 5.282 10.028 1.00 81.25 70 GLY A CA 1
ATOM 504 C C . GLY A 1 70 ? -9.476 6.749 9.593 1.00 81.25 70 GLY A C 1
ATOM 505 O O . GLY A 1 70 ? -9.698 7.620 10.428 1.00 81.25 70 GLY A O 1
ATOM 506 N N . LYS A 1 71 ? -9.170 7.049 8.319 1.00 83.44 71 LYS A N 1
ATOM 507 C CA . LYS A 1 71 ? -9.029 8.429 7.813 1.00 83.44 71 LYS A CA 1
ATOM 508 C C . LYS A 1 71 ? -10.325 8.946 7.173 1.00 83.44 71 LYS A C 1
ATOM 510 O O . LYS A 1 71 ? -10.979 8.247 6.395 1.00 83.44 71 LYS A O 1
ATOM 515 N N . SER A 1 72 ? -10.678 10.196 7.464 1.00 82.19 72 SER A N 1
ATOM 516 C CA . SER A 1 72 ? -11.787 10.923 6.823 1.00 82.19 72 SER A CA 1
ATOM 517 C C . SER A 1 72 ? -11.417 11.444 5.426 1.00 82.19 72 SER A C 1
ATOM 519 O O . SER A 1 72 ? -10.236 11.621 5.117 1.00 82.19 72 SER A O 1
ATOM 521 N N . ALA A 1 73 ? -12.397 11.788 4.574 1.00 79.00 73 ALA A N 1
ATOM 522 C CA . ALA A 1 73 ? -12.106 12.412 3.274 1.00 79.00 73 ALA A CA 1
ATOM 523 C C . ALA A 1 73 ? -11.271 13.699 3.394 1.00 79.00 73 ALA A C 1
ATOM 525 O O . ALA A 1 73 ? -10.447 13.998 2.527 1.00 79.00 73 ALA A O 1
ATOM 526 N N . ALA A 1 74 ? -11.468 14.467 4.469 1.00 79.38 74 ALA A N 1
ATOM 527 C CA . ALA A 1 74 ? -10.697 15.677 4.733 1.00 79.38 74 ALA A CA 1
ATOM 528 C C . ALA A 1 74 ? -9.216 15.370 5.011 1.00 79.38 74 ALA A C 1
ATOM 530 O O . ALA A 1 74 ? -8.346 16.111 4.554 1.00 79.38 74 ALA A O 1
ATOM 531 N N . GLU A 1 75 ? -8.927 14.275 5.715 1.00 81.62 75 GLU A N 1
ATOM 532 C CA . GLU A 1 75 ? -7.562 13.800 5.967 1.00 81.62 75 GLU A CA 1
ATOM 533 C C . GLU A 1 75 ? -6.930 13.205 4.707 1.00 81.62 75 GLU A C 1
ATOM 535 O O . GLU A 1 75 ? -5.778 13.506 4.402 1.00 81.62 75 GLU A O 1
ATOM 540 N N . LEU A 1 76 ? -7.697 12.451 3.913 1.00 80.56 76 LEU A N 1
ATOM 541 C CA . LEU A 1 76 ? -7.236 11.900 2.632 1.00 80.56 76 LEU A CA 1
ATOM 542 C C . LEU A 1 76 ? -6.857 12.987 1.620 1.00 80.56 76 LEU A C 1
ATOM 544 O O . LEU A 1 76 ? -5.883 12.837 0.895 1.00 80.56 76 LEU A O 1
ATOM 548 N N . ARG A 1 77 ? -7.555 14.128 1.602 1.00 75.56 77 ARG A N 1
ATOM 549 C CA . ARG A 1 77 ? -7.164 15.281 0.764 1.00 75.56 77 ARG A CA 1
ATOM 550 C C . ARG A 1 77 ? -5.830 15.904 1.162 1.00 75.56 77 ARG A C 1
ATOM 552 O O . ARG A 1 77 ? -5.202 16.570 0.343 1.00 75.56 77 ARG A O 1
ATOM 559 N N . ARG A 1 78 ? -5.431 15.736 2.423 1.00 77.81 78 ARG A N 1
ATOM 560 C CA . ARG A 1 78 ? -4.173 16.259 2.969 1.00 77.81 78 ARG A CA 1
ATOM 561 C C . ARG A 1 78 ? -3.024 15.263 2.842 1.00 77.81 78 ARG A C 1
ATOM 563 O O . ARG A 1 78 ? -1.880 15.661 3.034 1.00 77.81 78 ARG A O 1
ATOM 570 N N . LEU A 1 79 ? -3.310 14.006 2.498 1.00 68.75 79 LEU A N 1
ATOM 571 C CA . LEU A 1 79 ? -2.301 13.017 2.137 1.00 68.75 79 LEU A CA 1
ATOM 572 C C . LEU A 1 79 ? -1.694 13.398 0.784 1.00 68.75 79 LEU A C 1
ATOM 574 O O . LEU A 1 79 ? -2.180 13.025 -0.280 1.00 68.75 79 LEU A O 1
ATOM 578 N N . GLN A 1 80 ? -0.627 14.187 0.846 1.00 55.12 80 GLN A N 1
ATOM 579 C CA . GLN A 1 80 ? 0.268 14.443 -0.271 1.00 55.12 80 GLN A CA 1
ATOM 580 C C . GLN A 1 80 ? 1.621 13.811 0.053 1.00 55.12 80 GLN A C 1
ATOM 582 O O . GLN A 1 80 ? 2.284 14.223 1.002 1.00 55.12 80 GLN A O 1
ATOM 587 N N . GLY A 1 81 ? 2.024 12.825 -0.749 1.00 56.62 81 GLY A N 1
ATOM 588 C CA . GLY A 1 81 ? 3.369 12.249 -0.721 1.00 56.62 81 GLY A CA 1
ATOM 589 C C . GLY A 1 81 ? 3.492 10.857 -0.097 1.00 56.62 81 GLY A C 1
ATOM 590 O O . GLY A 1 81 ? 2.560 10.322 0.504 1.00 56.62 81 GLY A O 1
ATOM 591 N N . ASP A 1 82 ? 4.686 10.296 -0.286 1.00 59.72 82 ASP A N 1
ATOM 592 C CA . ASP A 1 82 ? 5.179 9.046 0.296 1.00 59.72 82 ASP A CA 1
ATOM 593 C C . ASP A 1 82 ? 5.270 9.212 1.822 1.00 59.72 82 ASP A C 1
ATOM 595 O O . ASP A 1 82 ? 6.240 9.751 2.362 1.00 59.72 82 ASP A O 1
ATOM 599 N N . SER A 1 83 ? 4.212 8.838 2.540 1.00 66.69 83 SER A N 1
ATOM 600 C CA . SER A 1 83 ? 4.236 8.830 4.001 1.00 66.69 83 SER A CA 1
ATOM 601 C C . SER A 1 83 ? 4.890 7.535 4.506 1.00 66.69 83 SER A C 1
ATOM 603 O O . SER A 1 83 ? 4.735 6.478 3.890 1.00 66.69 83 SER A O 1
ATOM 605 N N . PRO A 1 84 ? 5.592 7.552 5.654 1.00 74.00 84 PRO A N 1
ATOM 606 C CA . PRO A 1 84 ? 6.135 6.325 6.247 1.00 74.00 84 PRO A CA 1
ATOM 607 C C . PRO A 1 84 ? 5.039 5.278 6.520 1.00 74.00 84 PRO A C 1
ATOM 609 O O . PRO A 1 84 ? 5.273 4.082 6.360 1.00 74.00 84 PRO A O 1
ATOM 612 N N . GLU A 1 85 ? 3.821 5.731 6.828 1.00 75.25 85 GLU A N 1
ATOM 613 C CA . GLU A 1 85 ? 2.626 4.888 6.971 1.00 75.25 85 GLU A CA 1
ATOM 614 C C . GLU A 1 85 ? 2.283 4.136 5.675 1.00 75.25 85 GLU A C 1
ATOM 616 O O . GLU A 1 85 ? 1.869 2.979 5.722 1.00 75.25 85 GLU A O 1
ATOM 621 N N . GLN A 1 86 ? 2.481 4.760 4.510 1.00 74.06 86 GLN A N 1
ATOM 622 C CA . GLN A 1 86 ? 2.244 4.134 3.211 1.00 74.06 86 GLN A CA 1
ATOM 623 C C . GLN A 1 86 ? 3.249 3.008 2.948 1.00 74.06 86 GLN A C 1
ATOM 625 O O . GLN A 1 86 ? 2.852 1.915 2.544 1.00 74.06 86 GLN A O 1
ATOM 630 N N . MET A 1 87 ? 4.535 3.226 3.243 1.00 78.06 87 MET A N 1
ATOM 631 C CA . MET A 1 87 ? 5.548 2.172 3.125 1.00 78.06 87 MET A CA 1
ATOM 632 C C . MET A 1 87 ? 5.291 1.006 4.083 1.00 78.06 87 MET A C 1
ATOM 634 O O . MET A 1 87 ? 5.501 -0.154 3.719 1.00 78.06 87 MET A O 1
ATOM 638 N N . GLU A 1 88 ? 4.819 1.288 5.296 1.00 84.56 88 GLU A N 1
ATOM 639 C CA . GLU A 1 88 ? 4.464 0.245 6.252 1.00 84.56 88 GLU A CA 1
ATOM 640 C C . GLU A 1 88 ? 3.229 -0.550 5.803 1.00 84.56 88 GLU A C 1
ATOM 642 O O . GLU A 1 88 ? 3.259 -1.783 5.821 1.00 84.56 88 GLU A O 1
ATOM 647 N N . ALA A 1 89 ? 2.195 0.125 5.290 1.00 84.69 89 ALA A N 1
ATOM 648 C CA . ALA A 1 89 ? 1.031 -0.523 4.689 1.00 84.69 89 ALA A CA 1
ATOM 649 C C . ALA A 1 89 ? 1.431 -1.438 3.518 1.00 84.69 89 ALA A C 1
ATOM 651 O O . ALA A 1 89 ? 1.021 -2.600 3.476 1.00 84.69 89 ALA A O 1
ATOM 652 N N . VAL A 1 90 ? 2.303 -0.963 2.620 1.00 83.88 90 VAL A N 1
ATOM 653 C CA . VAL A 1 90 ? 2.834 -1.766 1.508 1.00 83.88 90 VAL A CA 1
ATOM 654 C C . VAL A 1 90 ? 3.599 -2.986 2.019 1.00 83.88 90 VAL A C 1
ATOM 656 O O . VAL A 1 90 ? 3.357 -4.089 1.535 1.00 83.88 90 VAL A O 1
ATOM 659 N N . ARG A 1 91 ? 4.477 -2.842 3.023 1.00 84.25 91 ARG A N 1
ATOM 660 C CA . ARG A 1 91 ? 5.219 -3.976 3.611 1.00 84.25 91 ARG A CA 1
ATOM 661 C C . ARG A 1 91 ? 4.300 -5.020 4.230 1.00 84.25 91 ARG A C 1
ATOM 663 O O . ARG A 1 91 ? 4.512 -6.215 4.022 1.00 84.25 91 ARG A O 1
ATOM 670 N N . GLN A 1 92 ? 3.289 -4.590 4.979 1.00 86.75 92 GLN A N 1
ATOM 671 C CA . GLN A 1 92 ? 2.328 -5.495 5.607 1.00 86.75 92 GLN A CA 1
ATOM 672 C C . GLN A 1 92 ? 1.525 -6.254 4.543 1.00 86.75 92 GLN A C 1
ATOM 674 O O . GLN A 1 92 ? 1.408 -7.478 4.616 1.00 86.75 92 GLN A O 1
ATOM 679 N N . CYS A 1 93 ? 1.045 -5.553 3.515 1.00 88.00 93 CYS A N 1
ATOM 680 C CA . CYS A 1 93 ? 0.309 -6.153 2.407 1.00 88.00 93 CYS A CA 1
ATOM 681 C C . CYS A 1 93 ? 1.177 -7.105 1.575 1.00 88.00 93 CYS A C 1
ATOM 683 O O . CYS A 1 93 ? 0.748 -8.213 1.256 1.00 88.00 93 CYS A O 1
ATOM 685 N N . ALA A 1 94 ? 2.418 -6.720 1.274 1.00 85.56 94 ALA A N 1
ATOM 686 C CA . ALA A 1 94 ? 3.380 -7.560 0.570 1.00 85.56 94 ALA A CA 1
ATOM 687 C C . ALA A 1 94 ? 3.676 -8.848 1.357 1.00 85.56 94 ALA A C 1
ATOM 689 O O . ALA A 1 94 ? 3.598 -9.940 0.797 1.00 85.56 94 ALA A O 1
ATOM 690 N N . THR A 1 95 ? 3.881 -8.737 2.674 1.00 85.94 95 THR A N 1
ATOM 691 C CA . THR A 1 95 ? 4.083 -9.888 3.571 1.00 85.94 95 THR A CA 1
ATOM 692 C C . THR A 1 95 ? 2.877 -10.832 3.573 1.00 85.94 95 THR A C 1
ATOM 694 O O . THR A 1 95 ? 3.056 -12.041 3.448 1.00 85.94 95 THR A O 1
ATOM 697 N N . GLN A 1 96 ? 1.646 -10.309 3.645 1.00 82.81 96 GLN A N 1
ATOM 698 C CA . GLN A 1 96 ? 0.427 -11.135 3.591 1.00 82.81 96 GLN A CA 1
ATOM 699 C C . GLN A 1 96 ? 0.276 -11.906 2.276 1.00 82.81 96 GLN A C 1
ATOM 701 O O . GLN A 1 96 ? -0.322 -12.979 2.253 1.00 82.81 96 GLN A O 1
ATOM 706 N N . MET A 1 97 ? 0.815 -11.373 1.181 1.00 80.44 97 MET A N 1
ATOM 707 C CA . MET A 1 97 ? 0.790 -12.029 -0.126 1.00 80.44 97 MET A CA 1
ATOM 708 C C . MET A 1 97 ? 2.038 -12.873 -0.403 1.00 80.44 97 MET A C 1
ATOM 710 O O . MET A 1 97 ? 2.175 -13.398 -1.504 1.00 80.44 97 MET A O 1
ATOM 714 N N . GLY A 1 98 ? 2.953 -12.999 0.564 1.00 75.62 98 GLY A N 1
ATOM 715 C CA . GLY A 1 98 ? 4.213 -13.723 0.384 1.00 75.62 98 GLY A CA 1
ATOM 716 C C . GLY A 1 98 ? 5.188 -13.039 -0.581 1.00 75.62 98 GLY A C 1
ATOM 717 O O . GLY A 1 98 ? 6.129 -13.668 -1.055 1.00 75.62 98 GLY A O 1
ATOM 718 N N . ILE A 1 99 ? 4.975 -11.755 -0.880 1.00 70.06 99 ILE A N 1
ATOM 719 C CA . ILE A 1 99 ? 5.870 -10.925 -1.684 1.00 70.06 99 ILE A CA 1
ATOM 720 C C . ILE A 1 99 ? 6.891 -10.334 -0.715 1.00 70.06 99 ILE A C 1
ATOM 722 O O . ILE A 1 99 ? 6.699 -9.255 -0.160 1.00 70.06 99 ILE A O 1
ATOM 726 N N . VAL A 1 100 ? 7.966 -11.064 -0.442 1.00 56.47 100 VAL A N 1
ATOM 727 C CA . VAL A 1 100 ? 9.056 -10.540 0.386 1.00 56.47 100 VAL A CA 1
ATOM 728 C C . VAL A 1 100 ? 9.894 -9.601 -0.493 1.00 56.47 100 VAL A C 1
ATOM 730 O O . VAL A 1 100 ? 10.391 -10.045 -1.532 1.00 56.47 100 VAL A O 1
ATOM 733 N N . PRO A 1 101 ? 10.062 -8.306 -0.155 1.00 47.41 101 PRO A N 1
ATOM 734 C CA . PRO A 1 101 ? 10.981 -7.434 -0.877 1.00 47.41 101 PRO A CA 1
ATOM 735 C C . PRO A 1 101 ? 12.414 -7.836 -0.507 1.00 47.41 101 PRO A C 1
ATOM 737 O O . PRO A 1 101 ? 13.021 -7.286 0.407 1.00 47.41 101 PRO A O 1
ATOM 740 N N . GLY A 1 102 ? 12.919 -8.861 -1.190 1.00 45.81 102 GLY A N 1
ATOM 741 C CA . GLY A 1 102 ? 14.251 -9.415 -0.981 1.00 45.81 102 GLY A CA 1
ATOM 742 C C . GLY A 1 102 ? 14.271 -10.929 -1.145 1.00 45.81 102 GLY A C 1
ATOM 743 O O . GLY A 1 102 ? 14.074 -11.656 -0.180 1.00 45.81 102 GLY A O 1
ATOM 744 N N . GLY A 1 103 ? 14.574 -11.391 -2.358 1.00 36.50 103 GLY A N 1
ATOM 745 C CA . GLY A 1 103 ? 14.884 -12.794 -2.632 1.00 36.50 103 GLY A CA 1
ATOM 746 C C . GLY A 1 103 ? 13.681 -13.607 -3.100 1.00 36.50 103 GLY A C 1
ATOM 747 O O . GLY A 1 103 ? 12.627 -13.622 -2.477 1.00 36.50 103 GLY A O 1
ATOM 748 N N . GLY A 1 104 ? 13.850 -14.275 -4.240 1.00 41.94 104 GLY A N 1
ATOM 749 C CA . GLY A 1 104 ? 12.867 -15.218 -4.749 1.00 41.94 104 GLY A CA 1
ATOM 750 C C . GLY A 1 104 ? 12.623 -16.405 -3.811 1.00 41.94 104 GLY A C 1
ATOM 751 O O . GLY A 1 104 ? 13.428 -16.699 -2.931 1.00 41.94 104 GLY A O 1
ATOM 752 N N . ALA A 1 105 ? 11.537 -17.108 -4.133 1.00 35.34 105 ALA A N 1
ATOM 753 C CA . ALA A 1 105 ? 11.019 -18.370 -3.596 1.00 35.34 105 ALA A CA 1
ATOM 754 C C . ALA A 1 105 ? 9.806 -18.228 -2.646 1.00 35.34 105 ALA A C 1
ATOM 756 O O . ALA A 1 105 ? 9.871 -17.513 -1.648 1.00 35.34 105 ALA A O 1
ATOM 757 N N . PRO A 1 106 ? 8.697 -18.947 -2.926 1.00 44.16 106 PRO A N 1
ATOM 758 C CA . PRO A 1 106 ? 7.559 -19.035 -2.027 1.00 44.16 106 PRO A CA 1
ATOM 759 C C . PRO A 1 106 ? 7.902 -20.006 -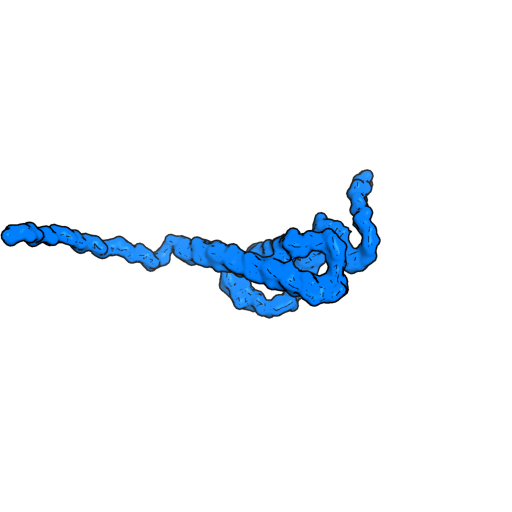0.892 1.00 44.16 106 PRO A C 1
ATOM 761 O O . PRO A 1 106 ? 8.075 -21.203 -1.120 1.00 44.16 106 PRO A O 1
ATOM 764 N N . ALA A 1 107 ? 7.972 -19.518 0.342 1.00 39.50 107 ALA A N 1
ATOM 765 C CA . ALA A 1 107 ? 7.892 -20.394 1.503 1.00 39.50 107 ALA A CA 1
ATOM 766 C C . ALA A 1 107 ? 6.408 -20.618 1.828 1.00 39.50 107 ALA A C 1
ATOM 768 O O . ALA A 1 107 ? 5.725 -19.749 2.366 1.00 39.50 107 ALA A O 1
ATOM 769 N N . ALA A 1 108 ? 5.906 -21.784 1.423 1.00 36.41 108 ALA A N 1
ATOM 770 C CA . ALA A 1 108 ? 4.614 -22.328 1.826 1.00 36.41 108 ALA A CA 1
ATOM 771 C C . ALA A 1 108 ? 4.487 -22.421 3.369 1.00 36.41 108 ALA A C 1
ATOM 773 O O . ALA A 1 108 ? 5.503 -22.471 4.068 1.00 36.41 108 ALA A O 1
ATOM 774 N N . PRO A 1 109 ? 3.259 -22.481 3.922 1.00 46.75 109 PRO A N 1
ATOM 775 C CA . PRO A 1 109 ? 3.038 -22.485 5.362 1.00 46.75 109 PRO A CA 1
ATOM 776 C C . PRO A 1 109 ? 3.356 -23.869 5.945 1.00 46.75 109 PRO A C 1
ATOM 778 O O . PRO A 1 109 ? 2.645 -24.840 5.698 1.00 46.75 109 PRO A O 1
ATOM 781 N N . GLY A 1 110 ? 4.428 -23.965 6.730 1.00 34.09 110 GLY A N 1
ATOM 782 C CA . GLY A 1 110 ? 4.732 -25.132 7.555 1.00 34.09 110 GLY A CA 1
ATOM 783 C C . GLY A 1 110 ? 4.271 -24.887 8.986 1.00 34.09 110 GLY A C 1
ATOM 784 O O . GL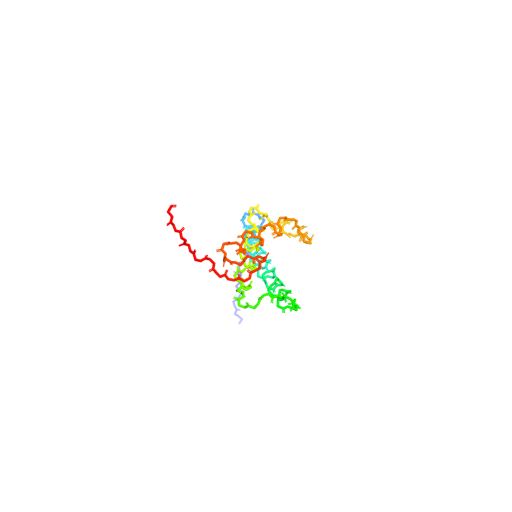Y A 1 110 ? 4.954 -24.201 9.739 1.00 34.09 110 GLY A O 1
ATOM 785 N N . GLY A 1 111 ? 3.104 -25.418 9.346 1.00 40.41 111 GLY A N 1
ATOM 786 C CA . GLY A 1 111 ? 2.636 -25.442 10.726 1.00 40.41 111 GLY A CA 1
ATOM 787 C C . GLY A 1 111 ? 3.384 -26.475 11.569 1.00 40.41 111 GLY A C 1
ATOM 788 O O . GLY A 1 111 ? 3.555 -27.615 11.140 1.00 40.41 111 GLY A O 1
ATOM 789 N N . LYS A 1 112 ? 3.778 -26.079 12.779 1.00 34.19 112 LYS A N 1
ATOM 790 C CA . LYS A 1 112 ? 3.387 -26.700 14.051 1.00 34.19 112 LYS A CA 1
ATOM 791 C C . LYS A 1 112 ? 3.853 -25.845 15.221 1.00 34.19 112 LYS A C 1
ATOM 793 O O . LYS A 1 112 ? 4.968 -25.295 15.127 1.00 34.19 112 LYS A O 1
#

Solvent-accessible surface area (backbone atoms only — not comparable to full-atom values): 7144 Å² total; per-residue (Å²): 139,84,78,91,74,91,76,77,90,78,79,82,82,87,79,81,80,83,68,65,63,57,60,50,36,51,53,48,46,52,53,49,47,54,52,50,26,53,49,44,34,52,54,48,71,69,38,92,84,50,73,81,91,62,61,44,65,61,39,28,43,47,18,48,50,56,62,50,55,97,53,51,57,73,54,55,72,66,66,76,76,93,44,74,65,49,56,50,28,39,52,54,37,26,52,76,70,63,49,57,96,72,68,88,77,84,83,74,91,81,86,130

Radius of gyration: 23.75 Å; Cα contacts (8 Å, |Δi|>4): 50; chains: 1; bounding box: 75×56×39 Å

Foldseek 3Di:
DDDPDPDDDDDDDPPPDDCPQVVVFVVLLVVLLVVQLVVQLVVLVPDPPRDPPDPSSQLSNQLSCQVCPPDTSVVSVVPDDDDPSSVVSSCVSCVVVQNHPDDDDRDDDDDD

pLDDT: mean 71.54, std 17.46, range [34.09, 91.06]

Organism: NCBI:txid1176539

Secondary structure (DSSP, 8-state):
---------------SSSSHHHHHHHHHHHHHHHHHHHHHHHHHHH-TTPPTT--HHHHHHHHHHHHHTT--HHHHTT--S--HHHHHHHHHHHHHTT--SS----------

Mean predicted aligned error: 14.1 Å